Protein AF-A0A2N5YZA5-F1 (afdb_monomer)

Solvent-accessible surface area (backbone atoms only — not comparable to full-atom values): 7958 Å² total; per-residue (Å²): 115,48,72,56,54,53,49,47,21,50,52,35,13,50,54,33,39,75,75,77,40,65,38,68,61,16,37,50,51,33,52,53,52,40,48,73,74,65,54,73,89,42,69,63,52,53,54,50,48,53,52,51,52,50,54,50,53,50,53,52,55,74,71,54,58,65,79,61,54,72,35,64,78,48,43,51,50,51,49,50,50,35,52,52,42,16,52,52,41,17,53,54,53,38,52,44,34,74,67,74,46,77,91,31,65,85,54,42,69,68,56,21,40,53,53,15,45,62,66,37,62,77,62,54,69,57,53,52,50,51,25,51,75,71,69,31,50,86,38,76,65,38,57,70,74,103

Nearest PDB structures (foldseek):
  1rr7-assembly1_A  TM=4.170E-01  e=4.321E+00  Muvirus mu

Foldseek 3Di:
DVVVLVVQLVVQLVVCVVVVHHSVVSNVVSVVVCVVVVNDDDPVNVVVVVVVVVVVVVVVVVVDDVVVCPPCVRVVVLVCLLVVQLVVQLCVLLVVCPVPDPVSVPPDSVNSSVVSSVVSDDPVVNLLVVCVVVVNCVPPVNVVSD

Structure (mmCIF, N/CA/C/O backbone):
data_AF-A0A2N5YZA5-F1
#
_entry.id   AF-A0A2N5YZA5-F1
#
loop_
_atom_site.group_PDB
_atom_site.id
_atom_site.type_symbol
_atom_site.label_atom_id
_atom_site.label_alt_id
_atom_site.label_comp_id
_atom_site.label_asym_id
_atom_site.label_entity_id
_atom_site.label_seq_id
_atom_site.pdbx_PDB_ins_code
_atom_site.Cartn_x
_atom_site.Cartn_y
_atom_site.Cartn_z
_atom_site.occupancy
_atom_site.B_iso_or_equiv
_atom_site.auth_seq_id
_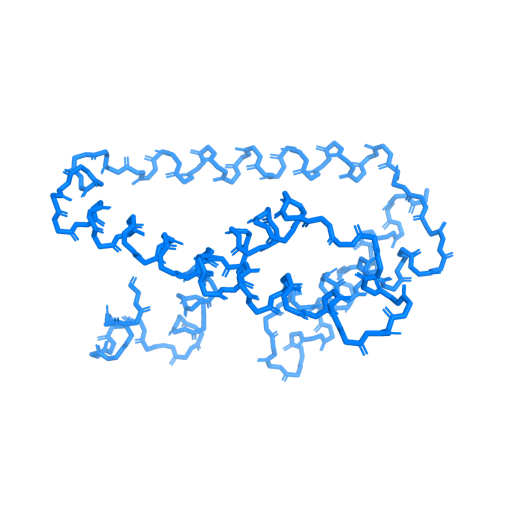atom_site.auth_comp_id
_atom_site.auth_asym_id
_atom_site.auth_atom_id
_atom_site.pdbx_PDB_model_num
ATOM 1 N N . MET A 1 1 ? -1.003 6.964 -25.985 1.00 66.19 1 MET A N 1
ATOM 2 C CA . MET A 1 1 ? -0.908 5.541 -25.582 1.00 66.19 1 MET A CA 1
ATOM 3 C C . MET A 1 1 ? -1.620 5.284 -24.253 1.00 66.19 1 MET A C 1
ATOM 5 O O . MET A 1 1 ? -2.034 4.169 -23.982 1.00 66.19 1 MET A O 1
ATOM 9 N N . ASP A 1 2 ? -1.874 6.336 -23.484 1.00 72.12 2 ASP A N 1
ATOM 10 C CA . ASP A 1 2 ? -2.423 6.325 -22.127 1.00 72.12 2 ASP A CA 1
ATOM 11 C C . ASP A 1 2 ? -3.783 5.600 -21.974 1.00 72.12 2 ASP A C 1
ATOM 13 O O . ASP A 1 2 ? -3.924 4.813 -21.035 1.00 72.12 2 ASP A O 1
ATOM 17 N N . PRO A 1 3 ? -4.764 5.729 -22.899 1.00 82.75 3 PRO A N 1
ATOM 18 C CA . PRO A 1 3 ? -6.019 4.969 -22.806 1.00 82.75 3 PRO A CA 1
ATOM 19 C C . PRO A 1 3 ? -5.841 3.456 -23.002 1.00 82.75 3 PRO A C 1
ATOM 21 O O . PRO A 1 3 ? -6.628 2.661 -22.486 1.00 82.75 3 PRO A O 1
ATOM 24 N N . ILE A 1 4 ? -4.803 3.043 -23.736 1.00 87.62 4 ILE A N 1
ATOM 25 C CA . ILE A 1 4 ? -4.513 1.628 -23.994 1.00 87.62 4 ILE A CA 1
ATOM 26 C C . ILE A 1 4 ? -3.995 0.970 -22.714 1.00 87.62 4 ILE A C 1
ATOM 28 O O . ILE A 1 4 ? -4.441 -0.122 -22.380 1.00 87.62 4 ILE A O 1
ATOM 32 N N . TRP A 1 5 ? -3.135 1.638 -21.940 1.00 88.56 5 TRP A N 1
ATOM 33 C CA . TRP A 1 5 ? -2.664 1.082 -20.666 1.00 88.56 5 TRP A CA 1
ATOM 34 C C . TRP A 1 5 ? -3.774 0.969 -19.625 1.00 88.56 5 TRP A C 1
ATOM 36 O O . TRP A 1 5 ? -3.847 -0.040 -18.928 1.00 88.56 5 TRP A O 1
ATOM 46 N N . LEU A 1 6 ? -4.677 1.954 -19.561 1.00 89.69 6 LEU A N 1
ATOM 47 C CA . LEU A 1 6 ? -5.872 1.863 -18.717 1.00 89.69 6 LEU A CA 1
ATOM 48 C C . LEU A 1 6 ? -6.765 0.692 -19.137 1.00 89.69 6 LEU A C 1
ATOM 50 O O . LEU A 1 6 ? -7.268 -0.031 -18.282 1.00 89.69 6 LEU A O 1
ATOM 54 N N . SER A 1 7 ? -6.911 0.461 -20.444 1.00 92.00 7 SER A N 1
ATOM 55 C CA . SER A 1 7 ? -7.663 -0.683 -20.969 1.00 92.00 7 SER A CA 1
ATOM 56 C C . SER A 1 7 ? -7.005 -2.015 -20.595 1.00 92.00 7 SER A C 1
ATOM 58 O O . SER A 1 7 ? -7.697 -2.941 -20.184 1.00 92.00 7 SER A O 1
ATOM 60 N N . ILE A 1 8 ? -5.673 -2.108 -20.666 1.00 93.50 8 ILE A N 1
ATOM 61 C CA . ILE A 1 8 ? -4.912 -3.300 -20.256 1.00 93.50 8 ILE A CA 1
ATOM 62 C C . ILE A 1 8 ? -5.082 -3.560 -18.757 1.00 93.50 8 ILE A C 1
ATOM 64 O O . ILE A 1 8 ? -5.398 -4.684 -18.367 1.00 93.50 8 ILE A O 1
ATOM 68 N N . ALA A 1 9 ? -4.934 -2.527 -17.922 1.00 93.31 9 ALA A N 1
ATOM 69 C CA . ALA A 1 9 ? -5.172 -2.632 -16.486 1.00 93.31 9 ALA A CA 1
ATOM 70 C C . ALA A 1 9 ? -6.604 -3.090 -16.193 1.00 93.31 9 ALA A C 1
ATOM 72 O O . ALA A 1 9 ? -6.807 -4.016 -15.413 1.00 93.31 9 ALA A O 1
ATOM 73 N N . PHE A 1 10 ? -7.594 -2.512 -16.871 1.00 94.56 10 PHE A N 1
ATOM 74 C CA . PHE A 1 10 ? -8.993 -2.894 -16.721 1.00 94.56 10 PHE A CA 1
ATOM 75 C C . PHE A 1 10 ? -9.247 -4.359 -17.107 1.00 94.56 10 PHE A C 1
ATOM 77 O O . PHE A 1 10 ? -9.849 -5.096 -16.329 1.00 94.56 10 PHE A O 1
ATOM 84 N N . ILE A 1 11 ? -8.741 -4.810 -18.260 1.00 96.94 11 ILE A N 1
ATOM 85 C CA . ILE A 1 11 ? -8.894 -6.196 -18.730 1.00 96.94 11 ILE A CA 1
ATOM 86 C C . ILE A 1 11 ? -8.226 -7.179 -17.764 1.00 96.94 11 ILE A C 1
ATOM 88 O O . ILE A 1 11 ? -8.842 -8.177 -17.392 1.00 96.94 11 ILE A O 1
ATOM 92 N N . LEU A 1 12 ? -6.999 -6.898 -17.315 1.00 96.38 12 LEU A N 1
ATOM 93 C CA . LEU A 1 12 ? -6.304 -7.755 -16.351 1.00 96.38 12 LEU A CA 1
ATOM 94 C C . LEU A 1 12 ? -7.003 -7.766 -14.989 1.00 96.38 12 LEU A C 1
ATOM 96 O O . LEU A 1 12 ? -7.140 -8.828 -14.388 1.00 96.38 12 LEU A O 1
ATOM 100 N N . GLY A 1 13 ? -7.513 -6.624 -14.525 1.00 94.88 13 GLY A N 1
ATOM 101 C CA . GLY A 1 13 ? -8.330 -6.543 -13.314 1.00 94.88 13 GLY A CA 1
ATOM 102 C C . GLY A 1 13 ? -9.609 -7.377 -13.409 1.00 94.88 13 GLY A C 1
ATOM 103 O O . GLY A 1 13 ? -9.942 -8.094 -12.467 1.00 94.88 13 GLY A O 1
ATOM 104 N N . LEU A 1 14 ? -10.300 -7.343 -14.553 1.00 95.62 14 LEU A N 1
ATOM 105 C CA . LEU A 1 14 ? -11.469 -8.189 -14.809 1.00 95.62 14 LEU A CA 1
ATOM 106 C C . LEU A 1 14 ? -11.110 -9.677 -14.873 1.00 95.62 14 LEU A C 1
ATOM 108 O O . LEU A 1 14 ? -11.825 -10.493 -14.296 1.00 95.62 14 LEU A O 1
ATOM 112 N N . GLY A 1 15 ? -10.005 -10.033 -15.532 1.00 96.12 15 GLY A N 1
ATOM 113 C CA . GLY A 1 15 ? -9.533 -11.416 -15.614 1.00 96.12 15 GLY A CA 1
ATOM 114 C C . GLY A 1 15 ? -9.177 -11.990 -14.242 1.00 96.12 15 GLY A C 1
ATOM 115 O O . GLY A 1 15 ? -9.604 -13.088 -13.897 1.00 96.12 15 GLY A O 1
ATOM 116 N N . VAL A 1 16 ? -8.469 -11.213 -13.420 1.00 93.69 16 VAL A N 1
ATOM 117 C CA . VAL A 1 16 ? -8.142 -11.574 -12.032 1.00 93.69 16 VAL A CA 1
ATOM 118 C C . VAL A 1 16 ? -9.403 -11.686 -11.172 1.00 93.69 16 VAL A C 1
ATOM 120 O O . VAL A 1 16 ? -9.537 -12.624 -10.389 1.00 93.69 16 VAL A O 1
ATOM 123 N N . ARG A 1 17 ? -10.379 -10.794 -11.368 1.00 89.94 17 ARG A N 1
ATOM 124 C CA . ARG A 1 17 ? -11.678 -10.898 -10.694 1.00 89.94 17 ARG A CA 1
ATOM 125 C C . ARG A 1 17 ? -12.428 -12.175 -11.066 1.00 89.94 17 ARG A C 1
ATOM 127 O O . ARG A 1 17 ? -13.061 -12.775 -10.202 1.00 89.94 17 ARG A O 1
ATOM 134 N N . ALA A 1 18 ? -12.355 -12.607 -12.323 1.00 92.75 18 ALA A N 1
ATOM 135 C CA . ALA A 1 18 ? -13.036 -13.814 -12.790 1.00 92.75 18 ALA A CA 1
ATOM 136 C C . ALA A 1 18 ? -12.526 -15.100 -12.110 1.00 92.75 18 ALA A C 1
ATOM 138 O O . ALA A 1 18 ? -13.280 -16.062 -12.001 1.00 92.75 18 ALA A O 1
ATOM 139 N N . ILE A 1 19 ? -11.284 -15.105 -11.613 1.00 92.81 19 ILE A N 1
ATOM 140 C CA . ILE A 1 19 ? -10.700 -16.222 -10.849 1.00 92.81 19 ILE A CA 1
ATOM 141 C C . ILE A 1 19 ? -10.832 -16.053 -9.323 1.00 92.81 19 ILE A C 1
ATOM 143 O O . ILE A 1 19 ? -10.205 -16.794 -8.571 1.00 92.81 19 ILE A O 1
ATOM 147 N N . GLY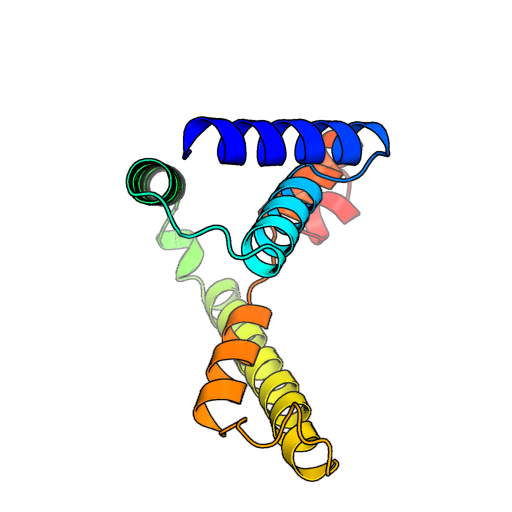 A 1 20 ? -11.639 -15.093 -8.854 1.00 83.94 20 GLY A N 1
ATOM 148 C CA . GLY A 1 20 ? -11.939 -14.889 -7.430 1.00 83.94 20 GLY A CA 1
ATOM 149 C C . GLY A 1 20 ? -10.905 -14.070 -6.653 1.00 83.94 20 GLY A C 1
ATOM 150 O O . GLY A 1 20 ? -10.954 -14.037 -5.427 1.00 83.94 20 GLY A O 1
ATOM 151 N N . LEU A 1 21 ? -9.967 -13.409 -7.339 1.00 85.31 21 LEU A N 1
ATOM 152 C CA . LEU A 1 21 ? -8.985 -12.525 -6.710 1.00 85.31 21 LEU A CA 1
ATOM 153 C C . LEU A 1 21 ? -9.410 -11.052 -6.829 1.00 85.31 21 LEU A C 1
ATOM 155 O O . LEU A 1 21 ? -10.041 -10.666 -7.817 1.00 85.31 21 LEU A O 1
ATOM 159 N N . PRO A 1 22 ? -9.028 -10.177 -5.884 1.00 82.75 22 PRO A N 1
ATOM 160 C CA . PRO A 1 22 ? -9.377 -8.765 -5.986 1.00 82.75 22 PRO A CA 1
ATOM 161 C C . PRO A 1 22 ? -8.735 -8.089 -7.213 1.00 82.75 22 PRO A C 1
ATOM 163 O O . PRO A 1 22 ? -7.551 -8.315 -7.488 1.00 82.75 22 PRO A O 1
ATOM 166 N N . PRO A 1 23 ? -9.456 -7.190 -7.918 1.00 87.81 23 PRO A N 1
ATOM 167 C CA . PRO A 1 23 ? -8.981 -6.560 -9.158 1.00 87.81 23 PRO A CA 1
ATOM 168 C C . PRO A 1 23 ? -7.631 -5.843 -9.044 1.00 87.81 23 PRO A C 1
ATOM 170 O O . PRO A 1 23 ? -6.902 -5.738 -10.028 1.00 87.81 23 PRO A O 1
ATOM 173 N N . LEU A 1 24 ? -7.282 -5.373 -7.840 1.00 87.81 24 LEU A N 1
ATOM 174 C CA . LEU A 1 24 ? -6.021 -4.687 -7.553 1.00 87.81 24 LEU A CA 1
ATOM 175 C C . LEU A 1 24 ? -4.798 -5.526 -7.943 1.00 87.81 24 LEU A C 1
ATOM 177 O O . LEU A 1 24 ? -3.829 -4.978 -8.464 1.00 87.81 24 LEU A O 1
ATOM 181 N N . VAL A 1 25 ? -4.862 -6.849 -7.767 1.00 89.75 25 VAL A N 1
ATOM 182 C CA . VAL A 1 25 ? -3.790 -7.758 -8.196 1.00 89.75 25 VAL A CA 1
ATOM 183 C C . VAL A 1 25 ? -3.602 -7.679 -9.716 1.00 89.75 25 VAL A C 1
ATOM 185 O O . VAL A 1 25 ? -2.474 -7.581 -10.192 1.00 89.75 25 VAL A O 1
ATOM 188 N N . GLY A 1 26 ? -4.694 -7.625 -10.485 1.00 93.31 26 GLY A N 1
ATOM 189 C CA . GLY A 1 26 ? -4.648 -7.466 -11.941 1.00 93.31 26 GLY A CA 1
ATOM 190 C C . GLY A 1 26 ? -4.108 -6.107 -12.383 1.00 93.31 26 GLY A C 1
ATOM 191 O O . GLY A 1 26 ? -3.324 -6.042 -13.328 1.00 93.31 26 GLY A O 1
ATOM 192 N N . TYR A 1 27 ? -4.450 -5.029 -11.672 1.00 92.00 27 TYR A N 1
ATOM 193 C CA . TYR A 1 27 ? -3.905 -3.694 -11.944 1.00 92.00 27 TYR A CA 1
ATOM 194 C C . TYR A 1 27 ? -2.388 -3.631 -11.724 1.00 92.00 27 TYR A C 1
ATOM 196 O O . TYR A 1 27 ? -1.674 -3.046 -12.538 1.00 92.00 27 TYR A O 1
ATOM 204 N N . LEU A 1 28 ? -1.880 -4.274 -10.666 1.00 92.38 28 LEU A N 1
ATOM 205 C CA . LEU A 1 28 ? -0.440 -4.361 -10.404 1.00 92.38 28 LEU A CA 1
ATOM 206 C C . LEU A 1 28 ? 0.284 -5.194 -11.464 1.00 92.38 28 LEU A C 1
ATOM 208 O O . LEU A 1 28 ? 1.312 -4.759 -11.979 1.00 92.38 28 LEU A O 1
ATOM 212 N N . LEU A 1 29 ? -0.268 -6.354 -11.834 1.00 95.19 29 LEU A N 1
ATOM 213 C CA . LEU A 1 29 ? 0.282 -7.182 -12.911 1.00 95.19 29 LEU A CA 1
ATOM 214 C C . LEU A 1 29 ? 0.368 -6.408 -14.229 1.00 95.19 29 LEU A C 1
ATOM 216 O O . LEU A 1 29 ? 1.384 -6.488 -14.916 1.00 95.19 29 LEU A O 1
ATOM 220 N N . ALA A 1 30 ? -0.660 -5.618 -14.552 1.00 94.19 30 ALA A N 1
ATOM 221 C CA . ALA A 1 30 ? -0.650 -4.745 -15.718 1.00 94.19 30 ALA A CA 1
ATOM 222 C C . ALA A 1 30 ? 0.496 -3.732 -15.657 1.00 94.19 30 ALA A C 1
ATOM 224 O O . ALA A 1 30 ? 1.248 -3.609 -16.618 1.00 94.19 30 ALA A O 1
ATOM 225 N N . GLY A 1 31 ? 0.658 -3.045 -14.523 1.00 92.56 31 GLY A N 1
ATOM 226 C CA . GLY A 1 31 ? 1.733 -2.074 -14.322 1.00 92.56 31 GLY A CA 1
ATOM 227 C C . GLY A 1 31 ? 3.126 -2.688 -14.472 1.00 92.56 31 GLY A C 1
ATOM 228 O O . GLY A 1 31 ? 3.947 -2.152 -15.213 1.00 92.56 31 GLY A O 1
ATOM 229 N N . PHE A 1 32 ? 3.381 -3.837 -13.836 1.00 94.06 32 PHE A N 1
ATOM 230 C CA . PHE A 1 32 ? 4.665 -4.536 -13.949 1.00 94.06 32 PHE A CA 1
ATOM 231 C C . PHE A 1 32 ? 4.940 -5.030 -15.369 1.00 94.06 32 PHE A C 1
ATOM 233 O O . PHE A 1 32 ? 6.047 -4.846 -15.868 1.00 94.06 32 PHE A O 1
ATOM 240 N N . ALA A 1 33 ? 3.944 -5.618 -16.037 1.00 94.50 33 ALA A N 1
ATOM 241 C CA . ALA A 1 33 ? 4.091 -6.081 -17.413 1.00 94.50 33 ALA A CA 1
ATOM 242 C C . ALA A 1 33 ? 4.370 -4.910 -18.365 1.00 94.50 33 ALA A C 1
ATOM 244 O O . ALA A 1 33 ? 5.309 -4.964 -19.153 1.00 94.50 33 ALA A O 1
ATOM 245 N N . LEU A 1 34 ? 3.596 -3.827 -18.263 1.00 92.62 34 LEU A N 1
ATOM 246 C CA . LEU A 1 34 ? 3.790 -2.625 -19.072 1.00 92.62 34 LEU A CA 1
ATOM 247 C C . LEU A 1 34 ? 5.174 -2.009 -18.847 1.00 92.62 34 LEU A C 1
ATOM 249 O O . LEU A 1 34 ? 5.859 -1.700 -19.818 1.00 92.62 34 LEU A O 1
ATOM 253 N N . ASN A 1 35 ? 5.612 -1.893 -17.591 1.00 91.38 35 ASN A N 1
ATOM 254 C CA . ASN A 1 35 ? 6.946 -1.397 -17.264 1.00 91.38 35 ASN A CA 1
ATOM 255 C C . ASN A 1 35 ? 8.052 -2.296 -17.841 1.00 91.38 35 ASN A C 1
ATOM 257 O O . ASN A 1 35 ? 8.995 -1.787 -18.441 1.00 91.38 35 ASN A O 1
ATOM 261 N N . TYR A 1 36 ? 7.904 -3.619 -17.732 1.00 92.94 36 TYR A N 1
ATOM 262 C CA . TYR A 1 36 ? 8.846 -4.584 -18.301 1.00 92.94 36 TYR A CA 1
ATOM 263 C C . TYR A 1 36 ? 8.973 -4.454 -19.826 1.00 92.94 36 TYR A C 1
ATOM 265 O O . TYR A 1 36 ? 10.074 -4.541 -20.363 1.00 92.94 36 TYR A O 1
ATOM 273 N N . PHE A 1 37 ? 7.868 -4.183 -20.527 1.00 92.69 37 PHE A N 1
ATOM 274 C CA . PHE A 1 37 ? 7.864 -3.928 -21.972 1.00 92.69 37 PHE A CA 1
ATOM 275 C C . PHE A 1 37 ? 8.284 -2.498 -22.361 1.00 92.69 37 PHE A C 1
ATOM 277 O O . PHE A 1 37 ? 8.198 -2.138 -23.534 1.00 92.69 37 PHE A O 1
ATOM 284 N N . GLY A 1 38 ? 8.751 -1.682 -21.411 1.00 87.69 38 GLY A N 1
ATOM 285 C CA . GLY A 1 38 ? 9.250 -0.333 -21.677 1.00 87.69 38 GLY A CA 1
ATOM 286 C C . GLY A 1 38 ? 8.154 0.703 -21.925 1.00 87.69 38 GLY A C 1
ATOM 287 O O . GLY A 1 38 ? 8.415 1.724 -22.556 1.00 87.69 38 GLY A O 1
ATOM 288 N N . ALA A 1 39 ? 6.926 0.464 -21.455 1.00 86.69 39 ALA A N 1
ATOM 289 C CA . ALA A 1 39 ? 5.896 1.492 -21.482 1.00 86.69 39 ALA A CA 1
ATOM 290 C C . ALA A 1 39 ? 6.313 2.657 -20.573 1.00 86.69 39 ALA A C 1
ATOM 292 O O . ALA A 1 39 ? 6.502 2.492 -19.366 1.00 86.69 39 ALA A O 1
ATOM 293 N N . GLU A 1 40 ? 6.459 3.838 -21.165 1.00 81.38 40 GLU A N 1
ATOM 294 C CA . GLU A 1 40 ? 6.707 5.071 -20.420 1.00 81.38 40 GLU A CA 1
ATOM 295 C C . GLU A 1 40 ? 5.482 5.475 -19.600 1.00 81.38 40 GLU A C 1
ATOM 297 O O . GLU A 1 40 ? 4.398 4.945 -19.789 1.00 81.38 40 GLU A O 1
ATOM 302 N N . GLN A 1 41 ? 5.627 6.416 -18.671 1.00 72.06 41 GLN A N 1
ATOM 303 C CA . GLN A 1 41 ? 4.490 6.926 -17.914 1.00 72.06 41 GLN A CA 1
ATOM 304 C C . GLN A 1 41 ? 3.910 8.152 -18.627 1.00 72.06 41 GLN A C 1
ATOM 306 O O . GLN A 1 41 ? 4.436 9.257 -18.582 1.00 72.06 41 GLN A O 1
ATOM 311 N N . GLY A 1 42 ? 2.819 7.921 -19.334 1.00 80.50 42 GLY A N 1
ATOM 312 C CA . GLY A 1 42 ? 2.009 8.908 -20.035 1.00 80.50 42 GLY A CA 1
ATOM 313 C C . GLY A 1 42 ? 1.351 9.915 -19.094 1.00 80.50 42 GLY A C 1
ATOM 314 O O . GLY A 1 42 ? 0.882 9.577 -18.001 1.00 80.50 42 GLY A O 1
ATOM 315 N N . SER A 1 43 ? 1.319 11.173 -19.533 1.00 84.69 43 SER A N 1
ATOM 316 C CA . SER A 1 43 ? 0.885 12.318 -18.729 1.00 84.69 43 SER A CA 1
ATOM 317 C C . SER A 1 43 ? -0.565 12.211 -18.262 1.00 84.69 43 SER A C 1
ATOM 319 O O . SER A 1 43 ? -0.879 12.645 -17.155 1.00 84.69 43 SER A O 1
ATOM 321 N N . PHE A 1 44 ? -1.448 11.586 -19.045 1.00 87.62 44 PHE A N 1
ATOM 322 C CA . PHE A 1 44 ? -2.844 11.408 -18.658 1.00 87.62 44 PHE A CA 1
ATOM 323 C C . PHE A 1 44 ? -2.999 10.408 -17.509 1.00 87.62 44 PHE A C 1
ATOM 325 O O . PHE A 1 44 ? -3.759 10.670 -16.580 1.00 87.62 44 PHE A O 1
ATOM 332 N N . VAL A 1 45 ? -2.258 9.291 -17.528 1.00 88.31 45 VAL A N 1
ATOM 333 C CA . VAL A 1 45 ? -2.303 8.303 -16.432 1.00 88.31 45 VAL A CA 1
ATOM 334 C C . VAL A 1 45 ? -1.820 8.929 -15.129 1.00 88.31 45 VAL A C 1
ATOM 336 O O . VAL A 1 45 ? -2.467 8.724 -14.109 1.00 88.31 45 VAL A O 1
ATOM 339 N N . SER A 1 46 ? -0.755 9.736 -15.184 1.00 88.94 46 SER A N 1
ATOM 340 C CA . SER A 1 46 ? -0.225 10.460 -14.022 1.00 88.94 46 SER A CA 1
ATOM 341 C C . SER A 1 46 ? -1.261 11.419 -13.415 1.00 88.94 46 SER A C 1
ATOM 343 O O . SER A 1 46 ? -1.582 11.338 -12.231 1.00 88.94 46 SER A O 1
ATOM 345 N N . ILE A 1 47 ? -1.895 12.254 -14.246 1.00 91.62 47 ILE A N 1
ATOM 346 C CA . ILE A 1 47 ? -2.932 13.195 -13.791 1.00 91.62 47 ILE A CA 1
ATOM 347 C C . ILE A 1 47 ? -4.126 12.454 -13.174 1.00 91.62 47 ILE A C 1
ATOM 349 O O . ILE A 1 47 ? -4.643 12.853 -12.128 1.00 91.62 47 ILE A O 1
ATOM 353 N N . VAL A 1 48 ? -4.579 11.370 -13.810 1.00 91.56 48 VAL A N 1
ATOM 354 C CA . VAL A 1 48 ? -5.717 10.582 -13.321 1.00 91.56 48 VAL A CA 1
ATOM 355 C C . VAL A 1 48 ? -5.369 9.851 -12.025 1.00 91.56 48 VAL A C 1
ATOM 357 O O . VAL A 1 48 ? -6.212 9.807 -11.127 1.00 91.56 48 VAL A O 1
ATOM 360 N N . SER A 1 49 ? -4.153 9.308 -11.885 1.00 90.44 49 SER A N 1
ATOM 361 C CA . SER A 1 49 ? -3.720 8.675 -10.635 1.00 90.44 49 SER A CA 1
ATOM 362 C C . SER A 1 49 ? -3.614 9.683 -9.501 1.00 90.44 49 SER A C 1
ATOM 364 O O . SER A 1 49 ? -4.117 9.409 -8.414 1.00 90.44 49 SER A O 1
ATOM 366 N N . ASP A 1 50 ? -3.052 10.864 -9.758 1.00 93.56 50 ASP A N 1
ATOM 367 C CA . ASP A 1 50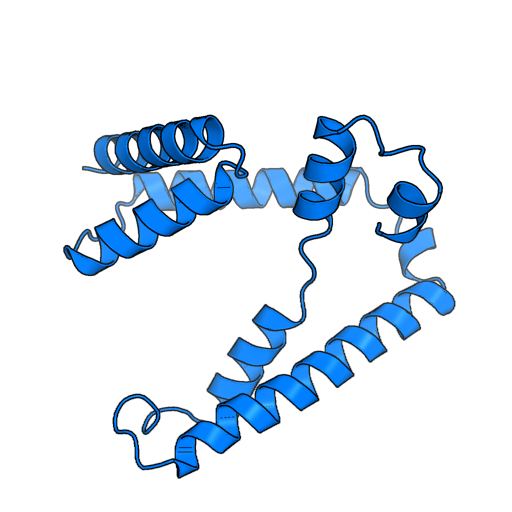 ? -2.899 11.910 -8.746 1.00 93.56 50 ASP A CA 1
ATOM 368 C C . ASP A 1 50 ? -4.262 12.412 -8.264 1.00 93.56 50 ASP A C 1
ATOM 370 O O . ASP A 1 50 ? -4.507 12.502 -7.057 1.00 93.56 50 ASP A O 1
ATOM 374 N N . LEU A 1 51 ? -5.194 12.663 -9.189 1.00 96.44 51 LEU A N 1
ATOM 375 C CA . LEU A 1 51 ? -6.573 13.016 -8.850 1.00 96.44 51 LEU A CA 1
ATOM 376 C C . LEU A 1 51 ? -7.280 11.889 -8.095 1.00 96.44 51 LEU A C 1
ATOM 378 O O . LEU A 1 51 ? -7.928 12.149 -7.083 1.00 96.44 51 LEU A O 1
ATOM 382 N N . GLY A 1 52 ? -7.146 10.641 -8.548 1.00 92.00 52 GLY A N 1
ATOM 383 C CA . GLY A 1 52 ? -7.749 9.481 -7.897 1.00 92.00 52 GLY A CA 1
ATOM 384 C C . GLY A 1 52 ? -7.265 9.305 -6.458 1.00 92.00 52 GLY A C 1
ATOM 385 O O . GLY A 1 52 ? -8.082 9.181 -5.545 1.00 92.00 52 GLY A O 1
ATOM 386 N N . ILE A 1 53 ? -5.948 9.361 -6.238 1.00 92.38 53 ILE A N 1
ATOM 387 C CA . ILE A 1 53 ? -5.329 9.273 -4.908 1.00 92.38 53 ILE A CA 1
ATOM 388 C C . ILE A 1 53 ? -5.757 10.463 -4.043 1.00 92.38 53 ILE A C 1
ATOM 390 O O . ILE A 1 53 ? -6.135 10.272 -2.889 1.00 92.38 53 ILE A O 1
ATOM 394 N N . THR A 1 54 ? -5.772 11.678 -4.595 1.00 95.25 54 THR A N 1
ATOM 395 C CA . THR A 1 54 ? -6.201 12.884 -3.872 1.00 95.25 54 THR A CA 1
ATOM 396 C C . THR A 1 54 ? -7.651 12.770 -3.409 1.00 95.25 54 THR A C 1
ATOM 398 O O . THR A 1 54 ? -7.940 12.989 -2.234 1.00 95.25 54 THR A O 1
ATOM 401 N N . LEU A 1 55 ? -8.569 12.376 -4.295 1.00 95.94 55 LEU A N 1
ATOM 402 C CA . LEU A 1 55 ? -9.983 12.194 -3.959 1.00 95.94 55 LEU A CA 1
ATOM 403 C C . LEU A 1 55 ? -10.194 11.055 -2.951 1.00 95.94 55 LEU A C 1
ATOM 405 O O . LEU A 1 55 ? -11.030 11.178 -2.050 1.00 95.94 55 LEU A O 1
ATOM 409 N N . LEU A 1 56 ? -9.424 9.968 -3.067 1.00 88.12 56 LEU A N 1
ATOM 410 C CA . LEU A 1 56 ? -9.440 8.859 -2.116 1.00 88.12 56 LEU A CA 1
ATOM 411 C C . LEU A 1 56 ? -9.011 9.327 -0.720 1.00 88.12 56 LEU A C 1
ATOM 413 O O . LEU A 1 56 ? -9.760 9.147 0.241 1.00 88.12 56 LEU A O 1
ATOM 417 N N . LEU A 1 57 ? -7.845 9.967 -0.608 1.00 90.25 57 LEU A N 1
ATOM 418 C CA . LEU A 1 57 ? -7.318 10.472 0.661 1.00 90.25 57 LEU A CA 1
ATOM 419 C C . LEU A 1 57 ? -8.210 11.566 1.255 1.00 90.25 57 LEU A C 1
ATOM 421 O O . LEU A 1 57 ? -8.430 11.581 2.464 1.00 90.25 57 LEU A O 1
ATOM 425 N N . PHE A 1 58 ? -8.795 12.424 0.418 1.00 94.25 58 PHE A N 1
ATOM 426 C CA . PHE A 1 58 ? -9.781 13.415 0.844 1.00 94.25 58 PHE A CA 1
ATOM 427 C C . PHE A 1 58 ? -11.024 12.750 1.446 1.00 94.25 58 PHE A C 1
ATOM 429 O O . PHE A 1 58 ? -11.456 13.105 2.540 1.00 94.25 58 PHE A O 1
ATOM 436 N N . THR A 1 59 ? -11.564 11.728 0.780 1.00 88.88 59 THR A N 1
ATOM 437 C CA . THR A 1 59 ? -12.736 10.983 1.262 1.00 88.88 59 THR A CA 1
ATOM 438 C C . THR A 1 59 ? -12.443 10.235 2.564 1.00 88.88 59 THR A C 1
ATOM 440 O O . THR A 1 59 ? -13.275 10.230 3.474 1.00 88.88 59 THR A O 1
ATOM 443 N N . ILE A 1 60 ? -11.261 9.622 2.680 1.00 85.25 60 ILE A N 1
ATOM 444 C CA . ILE A 1 60 ? -10.796 8.995 3.925 1.00 85.25 60 ILE A CA 1
ATOM 445 C C . ILE A 1 60 ? -10.705 10.053 5.033 1.00 85.25 60 ILE A C 1
ATOM 447 O O . ILE A 1 60 ? -11.215 9.831 6.131 1.00 85.25 60 ILE A O 1
ATOM 451 N N . GLY A 1 61 ? -10.142 11.225 4.727 1.00 88.12 61 GLY A N 1
ATOM 452 C CA . GLY A 1 61 ? -10.060 12.370 5.632 1.00 88.12 61 GLY A CA 1
ATOM 453 C C . GLY A 1 61 ? -11.425 12.851 6.131 1.00 88.12 61 GLY A C 1
ATOM 454 O O . GLY A 1 61 ? -11.591 13.065 7.329 1.00 88.12 61 GLY A O 1
ATOM 455 N N . LEU A 1 62 ? -12.432 12.939 5.253 1.00 93.06 62 LEU A N 1
ATOM 456 C CA . LEU A 1 62 ? -13.799 13.336 5.623 1.00 93.06 62 LEU A CA 1
ATOM 457 C C . LEU A 1 62 ? -14.478 12.353 6.588 1.00 93.06 62 LEU A C 1
ATOM 459 O O . LEU A 1 62 ? -15.289 12.762 7.419 1.00 93.06 62 LEU A O 1
ATOM 463 N N . LYS A 1 63 ? -14.169 11.056 6.486 1.00 82.19 63 LYS A N 1
ATOM 464 C CA . LYS A 1 63 ? -14.722 10.012 7.366 1.00 82.19 63 LYS A CA 1
ATOM 465 C C . LYS A 1 63 ? -13.916 9.834 8.659 1.00 82.19 63 LYS A C 1
ATOM 467 O O . LYS A 1 63 ? -14.386 9.170 9.587 1.00 82.19 63 LYS A O 1
ATOM 472 N N . LEU A 1 64 ? -12.716 10.410 8.737 1.00 84.94 64 LEU A N 1
ATOM 473 C CA . LEU A 1 64 ? -11.784 10.211 9.839 1.00 84.94 64 LEU A CA 1
ATOM 474 C C . LEU A 1 64 ? -12.181 11.012 11.084 1.00 84.94 64 LEU A C 1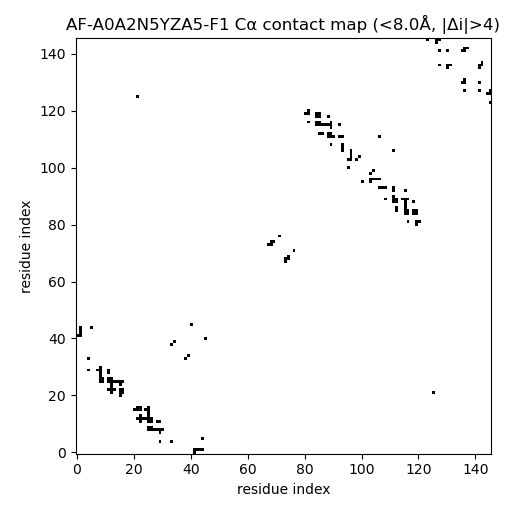
ATOM 476 O O . LEU A 1 64 ? -12.279 12.236 11.080 1.00 84.94 64 LEU A O 1
ATOM 480 N N . LYS A 1 65 ? -12.341 10.313 12.211 1.00 88.12 65 LYS A N 1
ATOM 481 C CA . LYS A 1 65 ? -12.554 10.935 13.523 1.00 88.12 65 LYS A CA 1
ATOM 482 C C . LYS A 1 65 ? -11.220 11.027 14.258 1.00 88.12 65 LYS A C 1
ATOM 484 O O . LYS A 1 65 ? -10.817 10.063 14.902 1.00 88.12 65 LYS A O 1
ATOM 489 N N . ILE A 1 66 ? -10.564 12.192 14.221 1.00 89.25 66 ILE A N 1
ATOM 490 C CA . ILE A 1 66 ? -9.240 12.425 14.848 1.00 89.25 66 ILE A CA 1
ATOM 491 C C . ILE A 1 66 ? -9.213 11.973 16.317 1.00 89.25 66 ILE A C 1
ATOM 493 O O . ILE A 1 66 ? -8.253 11.351 16.760 1.00 89.25 66 ILE A O 1
ATOM 497 N N . LYS A 1 67 ? -10.311 12.201 17.054 1.00 89.81 67 LYS A N 1
ATOM 498 C CA . LYS A 1 67 ? -10.471 11.779 18.456 1.00 89.81 67 LYS A CA 1
ATOM 499 C C . LYS A 1 67 ? -10.293 10.272 18.679 1.00 89.81 67 LYS A C 1
ATOM 501 O O . LYS A 1 67 ? -9.890 9.874 19.763 1.00 89.81 67 LYS A O 1
ATOM 506 N N . ASN A 1 68 ? -10.605 9.444 17.683 1.00 85.81 68 ASN A N 1
ATOM 507 C CA . ASN A 1 68 ? -10.392 8.003 17.772 1.00 85.81 68 ASN A CA 1
ATOM 508 C C . ASN A 1 68 ? -8.918 7.650 17.556 1.00 85.81 68 ASN A C 1
ATOM 510 O O . ASN A 1 68 ? -8.416 6.769 18.236 1.00 85.81 68 ASN A O 1
ATOM 514 N N . LEU A 1 69 ? -8.216 8.354 16.665 1.00 84.25 69 LEU A N 1
ATOM 515 C CA . LEU A 1 69 ? -6.815 8.061 16.353 1.00 84.25 69 LEU A CA 1
ATOM 516 C C . LEU A 1 69 ? -5.859 8.400 17.498 1.00 84.25 69 LEU A C 1
ATOM 518 O O . LEU A 1 69 ? -4.888 7.687 17.703 1.00 84.25 69 LEU A O 1
ATOM 522 N N . ILE A 1 70 ? -6.131 9.469 18.250 1.00 90.62 70 ILE A N 1
ATOM 523 C CA . ILE A 1 70 ? -5.266 9.918 19.356 1.00 90.62 70 ILE A CA 1
ATOM 524 C C . ILE A 1 70 ? -5.376 9.053 20.617 1.00 90.62 70 ILE A C 1
ATOM 526 O O . ILE A 1 70 ? -4.651 9.294 21.582 1.00 90.62 70 ILE A O 1
ATOM 530 N N . LYS A 1 71 ? -6.294 8.078 20.651 1.00 91.19 71 LYS A N 1
ATOM 531 C CA . LYS A 1 71 ? -6.408 7.173 21.796 1.00 91.19 71 LYS A CA 1
ATOM 532 C C . LYS A 1 71 ? -5.095 6.399 21.950 1.00 91.19 71 LYS A C 1
ATOM 534 O O . LYS A 1 71 ? -4.639 5.824 20.957 1.00 91.19 71 LYS A O 1
ATOM 539 N N . PRO A 1 72 ? -4.507 6.342 23.160 1.00 90.00 72 PRO A N 1
ATOM 540 C CA . PRO A 1 72 ? -3.234 5.666 23.378 1.00 90.00 72 PRO A CA 1
ATOM 5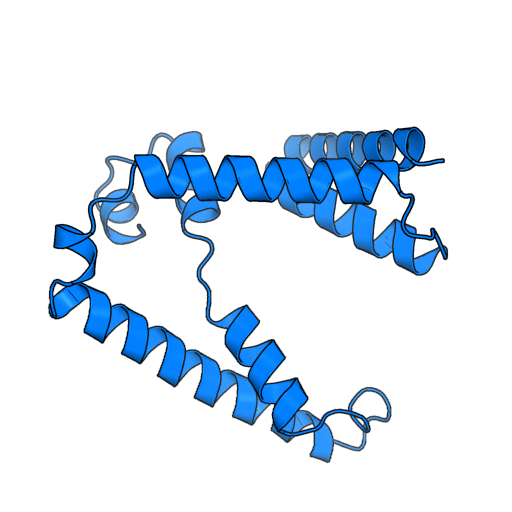41 C C . PRO A 1 72 ? -3.246 4.221 22.886 1.00 90.00 72 PRO A C 1
ATOM 543 O O . PRO A 1 72 ? -2.302 3.813 22.222 1.00 90.00 72 PRO A O 1
ATOM 546 N N . GLU A 1 73 ? -4.337 3.482 23.115 1.00 89.19 73 GLU A N 1
ATOM 547 C CA . GLU A 1 73 ? -4.454 2.090 22.661 1.00 89.19 73 GLU A CA 1
ATOM 548 C C . GLU A 1 73 ? -4.252 1.942 21.141 1.00 89.19 73 GLU A C 1
ATOM 550 O O . GLU A 1 73 ? -3.648 0.976 20.684 1.00 89.19 73 GLU A O 1
ATOM 555 N N . ILE A 1 74 ? -4.720 2.922 20.360 1.00 86.12 74 ILE A N 1
ATOM 556 C CA . ILE A 1 74 ? -4.695 2.887 18.895 1.00 86.12 74 ILE A CA 1
ATOM 557 C C . ILE A 1 74 ? -3.355 3.397 18.367 1.00 86.12 74 ILE A C 1
ATOM 559 O O . ILE A 1 74 ? -2.691 2.695 17.606 1.00 86.12 74 ILE A O 1
ATOM 563 N N . TRP A 1 75 ? -2.926 4.600 18.764 1.00 86.94 75 TRP A N 1
ATOM 564 C CA . TRP A 1 75 ? -1.700 5.179 18.207 1.00 86.94 75 TRP A CA 1
ATOM 565 C C . TRP A 1 75 ? -0.437 4.462 18.691 1.00 86.94 75 TRP A C 1
ATOM 567 O O . TRP A 1 75 ? 0.494 4.289 17.904 1.00 86.94 75 TRP A O 1
ATOM 577 N N . VAL A 1 76 ? -0.404 3.985 19.943 1.00 92.88 76 VAL A N 1
ATOM 578 C CA . VAL A 1 76 ? 0.726 3.189 20.451 1.00 92.88 76 VAL A CA 1
ATOM 579 C C . VAL A 1 76 ? 0.770 1.836 19.753 1.00 92.88 76 VAL A C 1
ATOM 581 O O . VAL A 1 76 ? 1.833 1.450 19.276 1.00 92.88 76 VAL A O 1
ATOM 584 N N . GLY A 1 77 ? -0.369 1.145 19.626 1.00 90.75 77 GLY A N 1
ATOM 585 C CA . GLY A 1 77 ? -0.446 -0.132 18.915 1.00 90.75 77 GLY A CA 1
ATOM 586 C C . GLY A 1 77 ? 0.010 -0.011 17.460 1.00 90.75 77 GLY A C 1
ATOM 587 O O . GLY A 1 77 ? 0.886 -0.756 17.022 1.00 90.75 77 GLY A O 1
ATOM 588 N N . ALA A 1 78 ? -0.510 0.984 16.736 1.00 88.94 78 ALA A N 1
ATOM 589 C CA . ALA A 1 78 ? -0.131 1.249 15.351 1.00 88.94 78 ALA A CA 1
ATOM 590 C C . ALA A 1 78 ? 1.355 1.615 15.214 1.00 88.94 78 ALA A C 1
ATOM 592 O O . ALA A 1 78 ? 2.049 1.057 14.368 1.00 88.94 78 ALA A O 1
ATOM 593 N N . SER A 1 79 ? 1.867 2.510 16.065 1.00 92.38 79 SER A N 1
ATOM 594 C CA . SER A 1 79 ? 3.269 2.948 16.007 1.00 92.38 79 SER A CA 1
ATOM 595 C C . SER A 1 79 ? 4.237 1.822 16.357 1.00 92.38 79 SER A C 1
ATOM 597 O O . SER A 1 79 ? 5.263 1.674 15.696 1.00 92.38 79 SER A O 1
ATOM 599 N N . LEU A 1 80 ? 3.909 0.998 17.358 1.00 94.75 80 LEU A N 1
ATOM 600 C CA . LEU A 1 80 ? 4.696 -0.185 17.700 1.00 94.75 80 LEU A CA 1
ATOM 601 C C . LEU A 1 80 ? 4.679 -1.207 16.567 1.00 94.75 80 LEU A C 1
ATOM 603 O O . LEU A 1 80 ? 5.738 -1.713 16.210 1.00 94.75 80 LEU A O 1
ATOM 607 N N . HIS A 1 81 ? 3.515 -1.482 15.973 1.00 92.81 81 HIS A N 1
ATOM 608 C CA . HIS A 1 81 ? 3.410 -2.398 14.839 1.00 92.81 81 HIS A CA 1
ATOM 609 C C . HIS A 1 81 ? 4.246 -1.916 13.650 1.00 92.81 81 HIS A C 1
ATOM 611 O O . HIS A 1 81 ? 5.056 -2.681 13.128 1.00 92.81 81 HIS A O 1
ATOM 617 N N . ILE A 1 82 ? 4.106 -0.644 13.264 1.00 94.19 82 ILE A N 1
ATOM 618 C CA . ILE A 1 82 ? 4.869 -0.034 12.169 1.00 94.19 82 ILE A CA 1
ATOM 619 C C . ILE A 1 82 ? 6.364 -0.080 12.479 1.00 94.19 82 ILE A C 1
ATOM 621 O O . ILE A 1 82 ? 7.146 -0.536 11.648 1.00 94.19 82 ILE A O 1
ATOM 625 N N . GLY A 1 83 ? 6.773 0.342 13.678 1.00 96.38 83 GLY A N 1
ATOM 626 C CA . GLY A 1 83 ? 8.176 0.377 14.084 1.00 96.38 83 GLY A CA 1
ATOM 627 C C . GLY A 1 83 ? 8.819 -1.008 14.109 1.00 96.38 83 GLY A C 1
ATOM 628 O O . GLY A 1 83 ? 9.882 -1.201 13.523 1.00 96.38 83 GLY A O 1
ATOM 629 N N . LEU A 1 84 ? 8.157 -1.988 14.730 1.00 96.56 84 LEU A N 1
ATOM 630 C CA . LEU A 1 84 ? 8.656 -3.358 14.839 1.00 96.56 84 LEU A CA 1
ATOM 631 C C . LEU A 1 84 ? 8.728 -4.034 13.466 1.00 96.56 84 LEU A C 1
ATOM 633 O O . LEU A 1 84 ? 9.757 -4.603 13.112 1.00 96.56 84 LEU A O 1
ATOM 637 N N . THR A 1 85 ? 7.666 -3.919 12.669 1.00 96.00 85 THR A N 1
ATOM 638 C CA . THR A 1 85 ? 7.595 -4.509 11.326 1.00 96.00 85 THR A CA 1
ATOM 639 C C . THR A 1 85 ? 8.633 -3.885 10.396 1.00 96.00 85 THR A C 1
ATOM 641 O O . THR A 1 85 ? 9.359 -4.604 9.712 1.00 96.00 85 THR A O 1
ATOM 644 N N . THR A 1 86 ? 8.787 -2.557 10.439 1.00 97.06 86 THR A N 1
ATOM 645 C CA . THR A 1 86 ? 9.822 -1.841 9.679 1.00 97.06 86 THR A CA 1
ATOM 646 C C . THR A 1 86 ? 11.221 -2.280 10.104 1.00 97.06 86 THR A C 1
ATOM 648 O O . THR A 1 86 ? 12.065 -2.530 9.250 1.00 97.06 86 THR A O 1
ATOM 651 N N . LEU A 1 87 ? 11.487 -2.418 11.406 1.00 96.94 87 LEU A N 1
ATOM 652 C CA . LEU A 1 87 ? 12.800 -2.832 11.904 1.00 96.94 87 LEU A CA 1
ATOM 653 C C . LEU A 1 87 ? 13.140 -4.266 11.483 1.00 96.94 87 LEU A C 1
ATOM 655 O O . LEU A 1 87 ? 14.253 -4.523 11.014 1.00 96.94 87 LEU A O 1
ATOM 659 N N . ILE A 1 88 ? 12.179 -5.185 11.606 1.00 96.81 88 ILE A N 1
ATOM 660 C CA . ILE A 1 88 ? 12.339 -6.591 11.220 1.00 96.81 88 ILE A CA 1
ATOM 661 C C . ILE A 1 88 ? 12.589 -6.694 9.714 1.00 96.81 88 ILE A C 1
ATOM 663 O O . ILE A 1 88 ? 13.614 -7.240 9.304 1.00 96.81 88 ILE A O 1
ATOM 667 N N . PHE A 1 89 ? 11.710 -6.128 8.881 1.00 96.25 89 PHE A N 1
ATOM 668 C CA . PHE A 1 89 ? 11.878 -6.200 7.431 1.00 96.25 89 PHE A CA 1
ATOM 669 C C . PHE A 1 89 ? 13.115 -5.448 6.951 1.00 96.25 89 PHE A C 1
ATOM 671 O O . PHE A 1 89 ? 13.810 -5.961 6.084 1.00 96.25 89 PHE A O 1
ATOM 678 N N . SER A 1 90 ? 13.455 -4.293 7.531 1.00 96.19 90 SER A N 1
ATOM 679 C CA . SER A 1 90 ? 14.664 -3.556 7.146 1.00 96.19 90 SER A CA 1
ATOM 680 C C . SER A 1 90 ? 15.916 -4.372 7.445 1.00 96.19 90 SER A C 1
ATOM 682 O O . SER A 1 90 ? 16.826 -4.401 6.624 1.00 96.19 90 SER A O 1
ATOM 684 N N . SER A 1 91 ? 15.953 -5.076 8.580 1.00 94.94 91 SER A N 1
ATOM 685 C CA . SER A 1 91 ? 17.072 -5.958 8.933 1.00 94.94 91 SER A CA 1
ATOM 686 C C . SER A 1 91 ? 17.175 -7.153 7.984 1.00 94.94 91 SER A C 1
ATOM 688 O O . SER A 1 91 ? 18.270 -7.473 7.529 1.00 94.94 91 SER A O 1
ATOM 690 N N . ILE A 1 92 ? 16.045 -7.784 7.637 1.00 94.75 92 ILE A N 1
ATOM 691 C CA . ILE A 1 92 ? 16.003 -8.902 6.681 1.00 94.75 92 ILE A CA 1
ATOM 692 C C . ILE A 1 92 ? 16.466 -8.439 5.296 1.00 94.75 92 ILE A C 1
ATOM 694 O O . ILE A 1 92 ? 17.361 -9.043 4.711 1.00 94.75 92 ILE A O 1
ATOM 698 N N . ILE A 1 93 ? 15.883 -7.351 4.789 1.00 94.25 93 ILE A N 1
ATOM 699 C CA . ILE A 1 93 ? 16.164 -6.790 3.466 1.00 94.25 93 ILE A CA 1
ATOM 700 C C . ILE A 1 93 ? 17.624 -6.347 3.385 1.00 94.25 93 ILE A C 1
ATOM 702 O O . ILE A 1 93 ? 18.329 -6.759 2.471 1.00 94.25 93 ILE A O 1
ATOM 706 N N . PHE A 1 94 ? 18.119 -5.592 4.368 1.00 93.12 94 PHE A N 1
ATOM 707 C CA . PHE A 1 94 ? 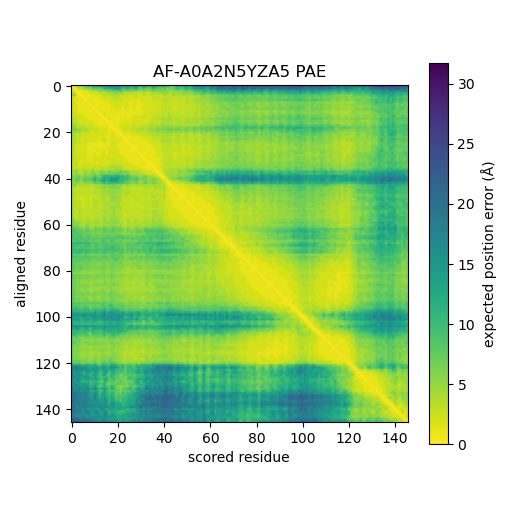19.525 -5.191 4.410 1.00 93.12 94 PHE A CA 1
ATOM 708 C C . PHE A 1 94 ? 20.464 -6.402 4.524 1.00 93.12 94 PHE A C 1
ATOM 710 O O . PHE A 1 94 ? 21.511 -6.431 3.883 1.00 93.12 94 PHE A O 1
ATOM 717 N N . GLY A 1 95 ? 20.059 -7.443 5.259 1.00 91.94 95 GLY A N 1
ATOM 718 C CA . GLY A 1 95 ? 20.759 -8.726 5.330 1.00 91.94 95 GLY A CA 1
ATOM 719 C C . GLY A 1 95 ? 20.990 -9.375 3.960 1.00 91.94 95 GLY A C 1
ATOM 720 O O . GLY A 1 95 ? 22.051 -9.957 3.730 1.00 91.94 95 GLY A O 1
ATOM 721 N N . LEU A 1 96 ? 20.055 -9.212 3.015 1.00 91.31 96 LEU A N 1
ATOM 722 C CA . LEU A 1 96 ? 20.200 -9.716 1.643 1.00 91.31 96 LEU A CA 1
ATOM 723 C C . LEU A 1 96 ? 21.347 -9.044 0.882 1.00 91.31 96 LEU A C 1
ATOM 725 O O . LEU A 1 96 ? 21.896 -9.663 -0.029 1.00 91.31 96 LEU A O 1
ATOM 729 N N . SER A 1 97 ? 21.766 -7.835 1.266 1.00 88.38 97 SER A N 1
ATOM 730 C CA . SER A 1 97 ? 22.935 -7.176 0.669 1.00 88.38 97 SER A CA 1
ATOM 731 C C . SER A 1 97 ? 24.220 -7.997 0.865 1.00 88.38 97 SER A C 1
ATOM 733 O O . SER A 1 97 ? 25.079 -8.038 -0.013 1.00 88.38 97 SER A O 1
ATOM 735 N N . PHE A 1 98 ? 24.318 -8.756 1.963 1.00 87.44 98 PHE A N 1
ATOM 736 C CA . PHE A 1 98 ? 25.472 -9.611 2.265 1.00 87.44 98 PHE A CA 1
ATOM 737 C C . PHE A 1 98 ? 25.426 -10.991 1.591 1.00 87.44 98 PHE A C 1
ATOM 739 O O . PHE A 1 98 ? 26.371 -11.764 1.722 1.00 87.44 98 PHE A O 1
ATOM 746 N N . SER A 1 99 ? 24.356 -11.321 0.860 1.00 86.44 99 SER A N 1
ATOM 747 C CA . SER A 1 99 ? 24.187 -12.633 0.211 1.00 86.44 99 SER A CA 1
ATOM 748 C C . SER A 1 99 ? 25.116 -12.869 -0.990 1.00 86.44 99 SER A C 1
ATOM 750 O O . SER A 1 99 ? 25.187 -13.986 -1.497 1.00 86.44 99 SER A O 1
ATOM 752 N N . GLY A 1 100 ? 25.809 -11.831 -1.474 1.00 80.12 100 GLY A N 1
ATOM 753 C CA . GLY A 1 100 ? 26.671 -11.901 -2.660 1.00 80.12 100 GLY A CA 1
ATOM 754 C C . GLY A 1 100 ? 25.916 -11.895 -3.996 1.00 80.12 100 GLY A C 1
ATOM 755 O O . GLY A 1 100 ? 26.539 -11.976 -5.052 1.00 80.12 100 GLY A O 1
ATOM 756 N N . LEU A 1 101 ? 24.584 -11.774 -3.974 1.00 84.69 101 LEU A N 1
ATOM 757 C CA . LEU A 1 101 ? 23.756 -11.615 -5.169 1.00 84.69 101 LEU A CA 1
ATOM 758 C C . LEU A 1 101 ? 23.870 -10.184 -5.712 1.00 84.69 101 LEU A C 1
ATOM 760 O O . LEU A 1 101 ? 23.558 -9.215 -5.021 1.00 84.69 101 LEU A O 1
ATOM 764 N N . THR A 1 102 ? 24.236 -10.056 -6.987 1.00 83.25 102 THR A N 1
ATOM 765 C CA . THR A 1 102 ? 24.383 -8.763 -7.684 1.00 83.25 102 THR A CA 1
ATOM 766 C C . THR A 1 102 ? 23.094 -7.941 -7.724 1.00 83.25 102 THR A C 1
ATOM 768 O O . THR A 1 102 ? 23.143 -6.723 -7.793 1.00 83.25 102 THR A O 1
ATOM 771 N N . ILE A 1 103 ? 21.930 -8.584 -7.622 1.00 82.88 103 ILE A N 1
ATOM 772 C CA . ILE A 1 103 ? 20.622 -7.910 -7.606 1.00 82.88 103 ILE A CA 1
ATOM 773 C C . ILE A 1 103 ? 20.437 -7.062 -6.330 1.00 82.88 103 ILE A C 1
ATOM 775 O O . ILE A 1 103 ? 19.703 -6.076 -6.343 1.00 82.88 103 ILE A O 1
ATOM 779 N N . PHE A 1 104 ? 21.120 -7.408 -5.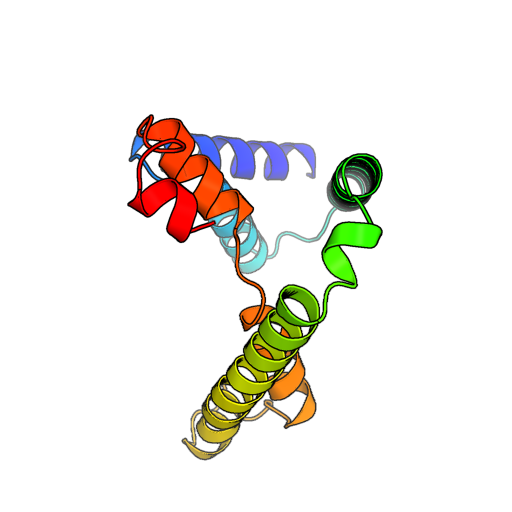233 1.00 85.69 104 PHE A N 1
ATOM 780 C CA . PHE A 1 104 ? 21.007 -6.721 -3.941 1.00 85.69 104 PHE A CA 1
ATOM 781 C C . PHE A 1 104 ? 22.227 -5.849 -3.604 1.00 85.69 104 PHE A C 1
ATOM 783 O O . PHE A 1 104 ? 22.311 -5.318 -2.495 1.00 85.69 104 PHE A O 1
ATOM 790 N N . SER A 1 105 ? 23.167 -5.660 -4.538 1.00 77.06 105 SER A N 1
ATOM 791 C CA . SER A 1 105 ? 24.391 -4.883 -4.284 1.00 77.06 105 SER A CA 1
ATOM 792 C C . SER A 1 105 ? 24.128 -3.388 -4.086 1.00 77.06 105 SER A C 1
ATOM 794 O O . SER A 1 105 ? 24.837 -2.734 -3.330 1.00 77.06 105 SER A O 1
ATOM 796 N N . ASP A 1 106 ? 23.076 -2.852 -4.709 1.00 85.06 106 ASP A N 1
ATOM 797 C CA . ASP A 1 106 ? 22.698 -1.433 -4.619 1.00 85.06 106 ASP A CA 1
ATOM 798 C C . ASP A 1 106 ? 21.814 -1.101 -3.408 1.00 85.06 106 ASP A C 1
ATOM 800 O O . ASP A 1 106 ? 21.284 0.015 -3.286 1.00 85.06 106 ASP A O 1
ATOM 804 N N . LEU A 1 107 ? 21.602 -2.073 -2.525 1.00 88.62 107 LEU A N 1
ATOM 805 C CA . LEU A 1 107 ? 20.679 -1.979 -1.411 1.00 88.62 107 LEU A CA 1
ATOM 806 C C . LEU A 1 107 ? 21.352 -1.289 -0.216 1.00 88.62 107 LEU A C 1
ATOM 808 O O . LEU A 1 107 ? 22.057 -1.906 0.576 1.00 88.62 107 LEU A O 1
ATOM 812 N N . SER A 1 108 ? 21.133 0.019 -0.076 1.00 91.81 108 SER A N 1
ATOM 813 C CA . SER A 1 108 ? 21.600 0.761 1.097 1.00 91.81 108 SER A CA 1
ATOM 814 C C . SER A 1 108 ? 20.679 0.550 2.303 1.00 91.81 108 SER A C 1
ATOM 816 O O . SER A 1 108 ? 19.518 0.145 2.166 1.00 91.81 108 SER A O 1
ATOM 818 N N . TRP A 1 109 ? 21.165 0.894 3.498 1.00 91.00 109 TRP A N 1
ATOM 819 C CA . TRP A 1 109 ? 20.340 0.911 4.710 1.00 91.00 109 TRP A CA 1
ATOM 820 C C . TRP A 1 109 ? 19.097 1.802 4.545 1.00 91.00 109 TRP A C 1
ATOM 822 O O . TRP A 1 109 ? 17.998 1.406 4.916 1.00 91.00 109 TRP A O 1
ATOM 832 N N . GLN A 1 110 ? 19.237 2.968 3.904 1.00 95.00 110 GLN A N 1
ATOM 833 C CA . GLN A 1 110 ? 18.122 3.887 3.653 1.00 95.00 110 GLN A CA 1
ATOM 834 C C . GLN A 1 110 ? 17.082 3.283 2.702 1.00 95.00 110 GLN A C 1
ATOM 836 O O . GLN A 1 110 ? 15.888 3.378 2.973 1.00 95.00 110 GLN A O 1
ATOM 841 N N . LYS A 1 111 ? 17.514 2.632 1.611 1.00 93.31 111 LYS A N 1
ATOM 842 C CA . LYS A 1 111 ? 16.595 1.955 0.681 1.00 93.31 111 LYS A CA 1
ATOM 843 C C . LYS A 1 111 ? 15.860 0.810 1.376 1.00 93.31 111 LYS A C 1
ATOM 845 O O . LYS A 1 111 ? 14.645 0.703 1.245 1.00 93.31 111 LYS A O 1
ATOM 850 N N . SER A 1 112 ? 16.581 0.006 2.158 1.00 94.38 112 SER A N 1
ATOM 851 C CA . SER A 1 112 ? 16.007 -1.098 2.939 1.00 94.38 112 SER A CA 1
ATOM 852 C C . SER A 1 112 ? 14.947 -0.598 3.917 1.00 94.38 112 SER A C 1
ATOM 854 O O . SER A 1 112 ? 13.862 -1.168 3.985 1.00 94.38 112 SER A O 1
ATOM 856 N N . LEU A 1 113 ? 15.227 0.511 4.607 1.00 96.12 113 LEU A N 1
ATOM 857 C CA . LEU A 1 113 ? 14.307 1.125 5.557 1.00 96.12 113 LEU A CA 1
ATOM 858 C C . LEU A 1 113 ? 13.046 1.665 4.873 1.00 96.12 113 LEU A C 1
ATOM 860 O O . LEU A 1 113 ? 11.948 1.448 5.373 1.00 96.12 113 LEU A O 1
ATOM 864 N N . ILE A 1 114 ? 13.184 2.325 3.717 1.00 95.88 114 ILE A N 1
ATOM 865 C CA . ILE A 1 114 ? 12.043 2.835 2.939 1.00 95.88 114 ILE A CA 1
ATOM 866 C C . ILE A 1 114 ? 11.157 1.683 2.449 1.00 95.88 114 ILE A C 1
ATOM 868 O O . ILE A 1 114 ? 9.937 1.749 2.591 1.00 95.88 114 ILE A O 1
ATOM 872 N N . ILE A 1 115 ? 11.756 0.616 1.909 1.00 94.00 115 ILE A N 1
ATOM 873 C CA . ILE A 1 115 ? 11.011 -0.563 1.442 1.00 94.00 115 ILE A CA 1
ATOM 874 C C . ILE A 1 115 ? 10.309 -1.240 2.624 1.00 94.00 115 ILE A C 1
ATOM 876 O O . ILE A 1 115 ? 9.120 -1.535 2.550 1.00 94.00 115 ILE A O 1
ATOM 880 N N . ALA A 1 116 ? 11.015 -1.447 3.736 1.00 95.56 116 ALA A N 1
ATOM 881 C CA . ALA A 1 116 ? 10.454 -2.057 4.936 1.00 95.56 116 ALA A CA 1
ATOM 882 C C . ALA A 1 116 ? 9.317 -1.230 5.547 1.00 95.56 116 ALA A C 1
ATOM 884 O O . ALA A 1 116 ? 8.314 -1.789 5.985 1.00 95.56 116 ALA A O 1
ATOM 885 N N . PHE A 1 117 ? 9.443 0.098 5.533 1.00 95.50 117 PHE A N 1
ATOM 886 C CA . PHE A 1 117 ? 8.385 1.001 5.962 1.00 95.50 117 PHE A CA 1
ATOM 887 C C . PHE A 1 117 ? 7.158 0.887 5.056 1.00 95.50 117 PHE A C 1
ATOM 889 O O . PHE A 1 117 ? 6.043 0.763 5.558 1.00 95.50 117 PHE A O 1
ATOM 896 N N . ALA A 1 118 ? 7.345 0.837 3.734 1.00 93.25 118 ALA A N 1
ATOM 897 C CA . ALA A 1 118 ? 6.249 0.611 2.794 1.00 93.25 118 ALA A CA 1
ATOM 898 C C . ALA A 1 118 ? 5.539 -0.736 3.041 1.00 93.25 118 ALA A C 1
ATOM 900 O O . ALA A 1 118 ? 4.314 -0.802 2.976 1.00 93.25 118 ALA A O 1
ATOM 901 N N . LEU A 1 119 ? 6.289 -1.785 3.395 1.00 92.69 119 LEU A N 1
ATOM 902 C CA . LEU A 1 119 ? 5.749 -3.105 3.749 1.00 92.69 119 LEU A CA 1
ATOM 903 C C . LEU A 1 119 ? 5.069 -3.154 5.127 1.00 92.69 119 LEU A C 1
ATOM 905 O O . LEU A 1 119 ? 4.344 -4.104 5.408 1.00 92.69 119 LEU A O 1
ATOM 909 N N . SER A 1 120 ? 5.286 -2.156 5.989 1.00 92.00 120 SER A N 1
ATOM 910 C CA . SER A 1 120 ? 4.665 -2.097 7.320 1.00 92.00 120 SER A CA 1
ATOM 911 C C . SER A 1 120 ? 3.191 -1.676 7.294 1.00 92.00 120 SER A C 1
ATOM 913 O O . SER A 1 120 ? 2.476 -1.867 8.278 1.00 92.00 120 SER A O 1
ATOM 915 N N . PHE A 1 121 ? 2.718 -1.111 6.178 1.00 87.38 121 PHE A N 1
ATOM 916 C CA . PHE A 1 121 ? 1.318 -0.735 6.018 1.00 87.38 121 PHE A CA 1
ATOM 917 C C . PHE A 1 121 ? 0.454 -1.964 5.730 1.00 87.38 121 PHE A C 1
ATOM 919 O O . PHE A 1 121 ? 0.616 -2.638 4.714 1.00 87.38 121 PHE A O 1
ATOM 926 N N . SER A 1 122 ? -0.525 -2.218 6.598 1.00 79.00 122 SER A N 1
ATOM 927 C CA . SER A 1 122 ? -1.551 -3.230 6.348 1.00 79.00 122 SER A CA 1
ATOM 928 C C . SER A 1 122 ? -2.620 -2.696 5.389 1.00 79.00 122 SER A C 1
ATOM 930 O O . SER A 1 122 ? -3.113 -1.577 5.545 1.00 79.00 122 SER A O 1
ATOM 932 N N . SER A 1 123 ? -3.020 -3.506 4.407 1.00 71.75 123 SER A N 1
ATOM 933 C CA . SER A 1 123 ? -4.125 -3.181 3.499 1.00 71.75 123 SER A CA 1
ATOM 934 C C . SER A 1 123 ? -5.464 -3.572 4.130 1.00 71.75 123 SER A C 1
ATOM 936 O O . SER A 1 123 ? -6.131 -4.515 3.705 1.00 71.75 123 SER A O 1
ATOM 938 N N . THR A 1 124 ? -5.880 -2.850 5.170 1.00 76.81 124 THR A N 1
ATOM 939 C CA . THR A 1 124 ? -7.165 -3.104 5.848 1.00 76.81 124 THR A CA 1
ATOM 940 C C . THR A 1 124 ? -8.349 -2.956 4.894 1.00 76.81 124 THR A C 1
ATOM 942 O O . THR A 1 124 ? -9.307 -3.711 4.987 1.00 76.81 124 THR A O 1
ATOM 945 N N . VAL A 1 125 ? -8.257 -2.074 3.892 1.00 65.31 125 VAL A N 1
ATOM 946 C CA . VAL A 1 125 ? -9.265 -1.941 2.822 1.00 65.31 125 VAL A CA 1
ATOM 947 C C . VAL A 1 125 ? -9.434 -3.245 2.035 1.00 65.31 125 VAL A C 1
ATOM 949 O O . VAL A 1 125 ? -10.554 -3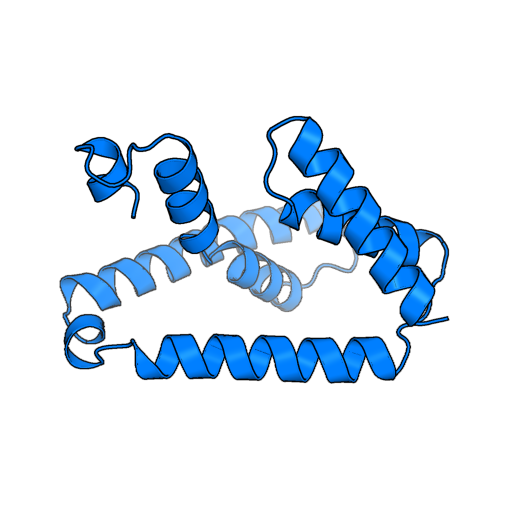.607 1.681 1.00 65.31 125 VAL A O 1
ATOM 952 N N . PHE A 1 126 ? -8.343 -3.968 1.783 1.00 67.88 126 PHE A N 1
ATOM 953 C CA . PHE A 1 126 ? -8.386 -5.262 1.107 1.00 67.88 126 PHE A CA 1
ATOM 954 C C . PHE A 1 126 ? -9.036 -6.332 1.989 1.00 67.88 126 PHE A C 1
ATOM 956 O O . PHE A 1 126 ? -9.926 -7.037 1.522 1.00 67.88 126 PHE A O 1
ATOM 963 N N . ALA A 1 127 ? -8.662 -6.402 3.271 1.00 72.44 127 ALA A N 1
ATOM 964 C CA . ALA A 1 127 ? -9.281 -7.324 4.224 1.00 72.44 127 ALA A CA 1
ATOM 965 C C . ALA A 1 127 ? -10.790 -7.062 4.369 1.00 72.44 127 ALA A C 1
ATOM 967 O O . ALA A 1 127 ? -11.594 -7.978 4.221 1.00 72.44 127 ALA A O 1
ATOM 968 N N . VAL A 1 128 ? -11.185 -5.797 4.554 1.00 69.19 128 VAL A N 1
ATOM 969 C CA . VAL A 1 128 ? -12.591 -5.369 4.621 1.00 69.19 128 VAL A CA 1
ATOM 970 C C . VAL A 1 128 ? -13.352 -5.794 3.367 1.00 69.19 128 VAL A C 1
ATOM 972 O O . VAL A 1 128 ? -14.453 -6.322 3.483 1.00 69.19 128 VAL A O 1
ATOM 975 N N . LYS A 1 129 ? -12.777 -5.602 2.170 1.00 67.88 129 LYS A N 1
ATOM 976 C CA . LYS A 1 129 ? -13.438 -5.969 0.912 1.00 67.88 129 LYS A CA 1
ATOM 977 C C . LYS A 1 129 ? -13.668 -7.474 0.798 1.00 67.88 129 LYS A C 1
ATOM 979 O O . LYS A 1 129 ? -14.739 -7.882 0.365 1.00 67.88 129 LYS A O 1
ATOM 984 N N . ILE A 1 130 ? -12.701 -8.281 1.225 1.00 73.12 130 ILE A N 1
ATOM 985 C CA . ILE A 1 130 ? -12.821 -9.741 1.243 1.00 73.12 130 ILE A CA 1
ATOM 986 C C . ILE A 1 130 ? -13.919 -10.184 2.216 1.00 73.12 130 ILE A C 1
ATOM 988 O O . ILE A 1 130 ? -14.797 -10.955 1.836 1.00 73.12 130 ILE A O 1
ATOM 992 N N . PHE A 1 131 ? -13.927 -9.661 3.446 1.00 76.62 131 PHE A N 1
ATOM 993 C CA . PHE A 1 131 ? -14.987 -9.979 4.408 1.00 76.62 131 PHE A CA 1
ATOM 994 C C . PHE A 1 131 ? -16.364 -9.479 3.951 1.00 76.62 131 PHE A C 1
ATOM 996 O O . PHE A 1 131 ? -17.370 -10.122 4.238 1.00 76.62 131 PHE A O 1
ATOM 1003 N N . GLU A 1 132 ? -16.438 -8.362 3.225 1.00 75.62 132 GLU A N 1
ATOM 1004 C CA . GLU A 1 132 ? -17.677 -7.884 2.605 1.00 75.62 132 GLU A CA 1
ATOM 1005 C C . GLU A 1 132 ? -18.167 -8.845 1.511 1.00 75.62 132 GLU A C 1
ATOM 1007 O O . GLU A 1 132 ? -19.349 -9.179 1.479 1.00 75.62 132 GLU A O 1
ATOM 1012 N N . GLU A 1 133 ? -17.269 -9.323 0.645 1.00 74.12 133 GLU A N 1
ATOM 1013 C CA . GLU A 1 133 ? -17.588 -10.261 -0.440 1.00 74.12 133 GLU A CA 1
ATOM 1014 C C . GLU A 1 133 ? -18.056 -11.626 0.078 1.00 74.12 133 GLU A C 1
ATOM 1016 O O . GLU A 1 133 ? -18.963 -12.217 -0.507 1.00 74.12 133 GLU A O 1
ATOM 1021 N N . PHE A 1 134 ? -17.512 -12.091 1.205 1.00 78.69 134 PHE A N 1
ATOM 1022 C CA . PHE A 1 134 ? -17.981 -13.305 1.879 1.00 78.69 134 PHE A CA 1
ATOM 1023 C C . PHE A 1 134 ? -19.214 -13.087 2.772 1.00 78.69 134 PHE A C 1
ATOM 1025 O O . PHE A 1 134 ? -19.766 -14.049 3.301 1.00 78.69 134 PHE A O 1
ATOM 1032 N N . GLY A 1 135 ? -19.684 -11.845 2.945 1.00 79.31 135 GLY A N 1
ATOM 1033 C CA . GLY A 1 135 ? -20.788 -11.527 3.859 1.00 79.31 135 GLY A CA 1
ATOM 1034 C C . GLY A 1 135 ? -20.430 -11.690 5.344 1.00 79.31 135 GLY A C 1
ATOM 1035 O O . GLY A 1 135 ? -21.311 -11.761 6.199 1.00 79.31 135 GLY A O 1
ATOM 1036 N N . GLU A 1 136 ? -19.138 -11.725 5.665 1.00 84.50 136 GLU A N 1
ATOM 1037 C CA . GLU A 1 136 ? -18.578 -12.035 6.982 1.00 84.50 136 GLU A CA 1
ATOM 1038 C C . GLU A 1 136 ? -18.131 -10.797 7.772 1.00 84.50 136 GLU A C 1
ATOM 1040 O O . GLU A 1 136 ? -17.569 -10.936 8.858 1.00 84.50 136 GLU A O 1
ATOM 1045 N N . ILE A 1 137 ? -18.415 -9.581 7.291 1.00 75.31 137 ILE A N 1
ATOM 1046 C CA . ILE A 1 137 ? -18.054 -8.320 7.972 1.00 75.31 137 ILE A CA 1
ATOM 1047 C C . ILE A 1 137 ? -18.528 -8.270 9.435 1.00 75.31 137 ILE A C 1
ATOM 1049 O O . ILE A 1 137 ? -17.841 -7.715 10.287 1.00 75.31 137 ILE A O 1
ATOM 1053 N N . ASN A 1 138 ? -19.688 -8.868 9.732 1.00 80.69 138 ASN A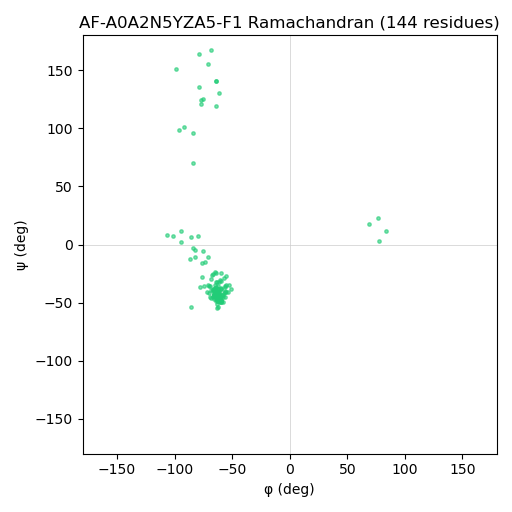 N 1
ATOM 1054 C CA . ASN A 1 138 ? -20.276 -8.892 11.076 1.00 80.69 138 ASN A CA 1
ATOM 1055 C C . ASN A 1 138 ? -19.924 -10.162 11.871 1.00 80.69 138 ASN A C 1
ATOM 1057 O O . ASN A 1 138 ? -20.421 -10.348 12.982 1.00 80.69 138 ASN A O 1
ATOM 1061 N N . SER A 1 139 ? -19.118 -11.064 11.306 1.00 82.50 139 SER A N 1
ATOM 1062 C CA . SER A 1 139 ? -18.644 -12.248 12.022 1.00 82.50 139 SER A CA 1
ATOM 1063 C C . SER A 1 139 ? -17.625 -11.847 13.094 1.00 82.50 139 SER A C 1
ATOM 1065 O O . SER A 1 139 ? -16.954 -10.821 12.985 1.00 82.50 139 SER A O 1
ATOM 1067 N N . TYR A 1 140 ? -17.472 -12.673 14.132 1.00 77.56 140 TYR A N 1
ATOM 1068 C CA . TYR A 1 140 ? -16.505 -12.413 15.204 1.00 77.56 140 TYR A CA 1
ATOM 1069 C C . TYR A 1 140 ? -15.072 -12.244 14.666 1.00 77.56 140 TYR A C 1
ATOM 1071 O O . TYR A 1 140 ? -14.348 -11.350 15.095 1.00 77.56 140 TYR A O 1
ATOM 1079 N N . HIS A 1 141 ? -14.683 -13.054 13.677 1.00 73.88 141 HIS A N 1
ATOM 1080 C CA . HIS A 1 141 ? -13.372 -12.959 13.036 1.00 73.88 141 HIS A CA 1
ATOM 1081 C C . HIS A 1 141 ? -13.263 -11.765 12.081 1.00 73.88 141 HIS A C 1
ATOM 1083 O O . HIS A 1 141 ? -12.215 -11.130 12.055 1.00 73.88 141 HIS A O 1
ATOM 1089 N N . GLY A 1 142 ? -14.336 -11.407 11.368 1.00 69.12 142 GLY A N 1
ATOM 1090 C CA . GLY A 1 142 ? -14.375 -10.216 10.514 1.00 69.12 142 GLY A CA 1
ATOM 1091 C C . GLY A 1 142 ? -14.194 -8.922 11.308 1.00 69.12 142 GLY A C 1
ATOM 1092 O O . GLY A 1 142 ? -13.421 -8.063 10.904 1.00 69.12 142 GLY A O 1
ATOM 1093 N N . ILE A 1 143 ? -14.818 -8.820 12.486 1.00 71.38 143 ILE A N 1
ATOM 1094 C CA . ILE A 1 143 ? -14.657 -7.667 13.387 1.00 71.38 143 ILE A CA 1
ATOM 1095 C C . ILE A 1 143 ? -13.251 -7.622 14.004 1.00 71.38 143 ILE A C 1
ATOM 1097 O O . ILE A 1 143 ? -12.719 -6.539 14.205 1.00 71.38 143 ILE A O 1
ATOM 1101 N N . LEU A 1 144 ? -12.647 -8.774 14.318 1.00 71.88 144 LEU A N 1
ATOM 1102 C CA . LEU A 1 144 ? -11.294 -8.838 14.890 1.00 71.88 144 LEU A CA 1
ATOM 1103 C C . LEU A 1 144 ? -10.175 -8.595 13.869 1.00 71.88 144 LEU A C 1
ATOM 1105 O O . LEU A 1 144 ? -9.083 -8.189 14.255 1.00 71.88 144 LEU A O 1
ATOM 1109 N N . ALA A 1 145 ? -10.409 -8.910 12.595 1.00 65.56 145 ALA A N 1
ATOM 1110 C CA . ALA A 1 145 ? -9.409 -8.801 11.536 1.00 65.56 145 ALA A CA 1
ATOM 1111 C C . ALA A 1 145 ? -9.260 -7.378 10.964 1.00 65.56 145 ALA A C 1
ATOM 1113 O O . ALA A 1 145 ? -8.328 -7.137 10.191 1.00 65.56 145 ALA A O 1
ATOM 1114 N N . ILE A 1 146 ? -10.173 -6.466 11.312 1.00 61.69 146 ILE A N 1
ATOM 1115 C CA . ILE A 1 146 ? -10.217 -5.062 10.874 1.00 61.69 146 ILE A CA 1
ATOM 1116 C C . ILE A 1 146 ? -9.772 -4.154 12.020 1.00 61.69 146 ILE A C 1
ATOM 1118 O O . ILE A 1 146 ? -8.958 -3.242 11.746 1.00 61.69 146 ILE A O 1
#

Secondary structure (DSSP, 8-state):
-HHHHHHHHHHHHHHHHHTTS-HHHHHHHHHHHHHHTT----HHHHHHHHHHHHHHHHHHHHH--HHHHTSHHHHHHHHHHHHHHHHHHHHHHHHHHTT--GGGTT--HHHHHHHHHHHT---HHHHHHHHHHTT-TTSHHHHH--

pLDDT: mean 87.44, std 8.28, range [61.69, 97.06]

Sequence (146 aa):
MDPIWLSIAFILGLGVRAIGLPPLVGYLLAGFALNYFGAEQGSFVSIVSDLGITLLLFTIGLKLKIKNLIKPEIWVGASLHIGLTTLIFSSIIFGLSFSGLTIFSDLSWQKSLIIAFALSFSSTVFAVKIFEEFGEINSYHGILAI

Radius of gyration: 18.96 Å; Cα contacts (8 Å, |Δi|>4): 104; chains: 1; bounding box: 48×30×49 Å

Mean predicted aligned error: 7.09 Å